Protein AF-A0A7C3N528-F1 (afdb_monomer_lite)

Radius of gyration: 17.15 Å; chains: 1; bounding box: 36×24×52 Å

Sequence (141 aa):
MDERSAERVKALEVAINNEAREREFYLKHMERTSNPHGKAMFASIADDELEHLRRLQVLHKKLQTEGKWPETLPLEVKGTEVKSIMKKLVDSVDTSSKVDSDDVEAVKVAIEFEAKGEAFYSDLRDRVENPMEKRFYDLLA

Structure (mmCIF, N/CA/C/O backbone):
data_AF-A0A7C3N528-F1
#
_entry.id   AF-A0A7C3N528-F1
#
loop_
_atom_site.group_PDB
_atom_site.id
_atom_site.type_symbol
_atom_site.label_atom_id
_atom_site.label_alt_id
_atom_site.label_comp_id
_atom_site.label_asym_id
_atom_site.label_entity_id
_atom_site.label_seq_id
_atom_site.pdbx_PDB_ins_code
_atom_site.Cartn_x
_atom_site.Cartn_y
_atom_site.Cartn_z
_atom_site.occupancy
_atom_site.B_iso_or_equiv
_atom_site.auth_seq_id
_atom_site.auth_comp_id
_atom_site.auth_asym_id
_atom_site.auth_atom_id
_atom_site.pdbx_PDB_model_num
ATOM 1 N N . MET A 1 1 ? -8.922 5.771 23.732 1.00 63.03 1 MET A N 1
ATOM 2 C CA . MET A 1 1 ? -8.946 4.856 22.576 1.00 63.03 1 MET A CA 1
ATOM 3 C C . MET A 1 1 ? -9.257 3.473 23.110 1.00 63.03 1 MET A C 1
ATOM 5 O O . MET A 1 1 ? -8.616 3.083 24.078 1.00 63.03 1 MET A O 1
ATOM 9 N N . ASP A 1 2 ? -10.280 2.805 22.585 1.00 80.50 2 ASP A N 1
ATOM 10 C CA . ASP A 1 2 ? -10.600 1.426 22.969 1.00 80.50 2 ASP A CA 1
ATOM 11 C C . ASP A 1 2 ? -9.611 0.425 22.340 1.00 80.50 2 ASP A C 1
ATOM 13 O O . ASP A 1 2 ? -8.858 0.773 21.428 1.00 80.50 2 ASP A O 1
ATOM 17 N N . GLU A 1 3 ? -9.611 -0.810 22.842 1.00 80.88 3 GLU A N 1
ATOM 18 C CA . GLU A 1 3 ? -8.693 -1.877 22.422 1.00 80.88 3 GLU A CA 1
ATOM 19 C C . GLU A 1 3 ? -8.769 -2.164 20.916 1.00 80.88 3 GLU A C 1
ATOM 21 O O . GLU A 1 3 ? -7.733 -2.219 20.256 1.00 80.88 3 GLU A O 1
ATOM 26 N N . ARG A 1 4 ? -9.977 -2.199 20.335 1.00 82.31 4 ARG A N 1
ATOM 27 C CA . ARG A 1 4 ? -10.161 -2.465 18.897 1.00 82.31 4 ARG A CA 1
ATOM 28 C C . ARG A 1 4 ? -9.606 -1.330 18.048 1.00 82.31 4 ARG A C 1
ATOM 30 O O . ARG A 1 4 ? -9.020 -1.554 16.994 1.00 82.31 4 ARG A O 1
ATOM 37 N N . SER A 1 5 ? -9.786 -0.090 18.492 1.00 83.00 5 SER A N 1
ATOM 38 C CA . SER A 1 5 ? -9.212 1.076 17.816 1.00 83.00 5 SER A CA 1
ATOM 39 C C . SER A 1 5 ? -7.681 1.080 17.883 1.00 83.00 5 SER A C 1
ATOM 41 O O . SER A 1 5 ? -7.036 1.442 16.901 1.00 83.00 5 SER A O 1
ATOM 43 N N . ALA A 1 6 ? -7.085 0.618 18.985 1.00 86.00 6 ALA A N 1
ATOM 44 C CA . ALA A 1 6 ? -5.636 0.453 19.088 1.00 86.00 6 ALA A CA 1
ATOM 45 C C . ALA A 1 6 ? -5.104 -0.673 18.178 1.00 86.00 6 ALA A C 1
ATOM 47 O O . ALA A 1 6 ? -4.052 -0.513 17.559 1.00 86.00 6 ALA A O 1
ATOM 48 N N . GLU A 1 7 ? -5.827 -1.789 18.053 1.00 87.50 7 GLU A N 1
ATOM 49 C CA . GLU A 1 7 ? -5.495 -2.863 17.104 1.00 87.50 7 GLU A CA 1
ATOM 50 C C . GLU A 1 7 ? -5.571 -2.387 15.649 1.00 87.50 7 GLU A C 1
ATOM 52 O O . GLU A 1 7 ? -4.640 -2.619 14.878 1.00 87.50 7 GLU A O 1
ATOM 57 N N . ARG A 1 8 ? -6.620 -1.638 15.289 1.00 88.56 8 ARG A N 1
ATOM 58 C CA . ARG A 1 8 ? -6.755 -1.018 13.962 1.00 88.56 8 ARG A CA 1
ATOM 59 C C . ARG A 1 8 ? -5.599 -0.076 13.640 1.00 88.56 8 ARG A C 1
ATOM 61 O O . ARG A 1 8 ? -5.074 -0.131 12.536 1.00 88.56 8 ARG A O 1
ATOM 68 N N . VAL A 1 9 ? -5.174 0.765 14.587 1.00 90.12 9 VAL A N 1
ATOM 69 C CA . VAL A 1 9 ? -4.006 1.644 14.389 1.00 90.12 9 VAL A CA 1
ATOM 70 C C . VAL A 1 9 ? -2.760 0.827 14.062 1.00 90.12 9 VAL A C 1
ATOM 72 O O . VAL A 1 9 ? -2.104 1.120 13.068 1.00 90.12 9 VAL A O 1
ATOM 75 N N . LYS A 1 10 ? -2.478 -0.236 14.823 1.00 90.69 10 LYS A N 1
ATOM 76 C CA . LYS A 1 10 ? -1.324 -1.110 14.555 1.00 90.69 10 LYS A CA 1
ATOM 77 C C . LYS A 1 10 ? -1.414 -1.779 13.184 1.00 90.69 10 LYS A C 1
ATOM 79 O O . LYS A 1 10 ? -0.418 -1.839 12.469 1.00 90.69 10 LYS A O 1
ATOM 84 N N . ALA A 1 11 ? -2.597 -2.258 12.798 1.00 89.88 11 ALA A N 1
ATOM 85 C CA . ALA A 1 11 ? -2.813 -2.844 11.476 1.00 89.88 11 ALA A CA 1
ATOM 86 C C . ALA A 1 11 ? -2.539 -1.825 10.356 1.00 89.88 11 ALA A C 1
ATOM 88 O O . ALA A 1 11 ? -1.880 -2.153 9.371 1.00 89.88 11 ALA A O 1
ATOM 89 N N . LEU A 1 12 ? -2.972 -0.572 10.536 1.00 90.81 12 LEU A N 1
ATOM 90 C CA . LEU A 1 12 ? -2.702 0.513 9.591 1.00 90.81 12 LEU A CA 1
ATOM 91 C C . LEU A 1 12 ? -1.221 0.898 9.542 1.00 90.81 12 LEU A C 1
ATOM 93 O O . LEU A 1 12 ? -0.720 1.189 8.464 1.00 90.81 12 LEU A O 1
ATOM 97 N N . GLU A 1 13 ? -0.500 0.885 10.663 1.00 93.12 13 GLU A N 1
ATOM 98 C CA . GLU A 1 13 ? 0.948 1.138 10.679 1.00 93.12 13 GLU A CA 1
ATOM 99 C C . GLU A 1 13 ? 1.719 0.065 9.899 1.00 93.12 13 GLU A C 1
ATOM 101 O O . GLU A 1 13 ? 2.644 0.386 9.152 1.00 93.12 13 GLU A O 1
ATOM 106 N N . VAL A 1 14 ? 1.325 -1.207 10.032 1.00 92.81 14 VAL A N 1
ATOM 107 C CA . VAL A 1 14 ? 1.893 -2.302 9.230 1.00 92.81 14 VAL A CA 1
ATOM 108 C C . VAL A 1 14 ? 1.601 -2.083 7.748 1.00 92.81 14 VAL A C 1
ATOM 110 O O . VAL A 1 14 ? 2.531 -2.118 6.946 1.00 92.81 14 VAL A O 1
ATOM 113 N N . ALA A 1 15 ? 0.347 -1.786 7.399 1.00 90.56 15 ALA A N 1
ATOM 114 C CA . ALA A 1 15 ? -0.065 -1.511 6.025 1.00 90.56 15 ALA A CA 1
ATOM 115 C C . ALA A 1 15 ? 0.735 -0.346 5.414 1.00 90.56 15 ALA A C 1
ATOM 117 O O . ALA A 1 15 ? 1.391 -0.518 4.396 1.00 90.56 15 ALA A O 1
ATOM 118 N N . ILE A 1 16 ? 0.806 0.806 6.095 1.00 93.19 16 ILE A N 1
ATOM 119 C CA . ILE A 1 16 ? 1.571 1.991 5.657 1.00 93.19 16 ILE A CA 1
ATOM 120 C C . ILE A 1 16 ? 3.038 1.644 5.379 1.00 93.19 16 ILE A C 1
ATOM 122 O O . ILE A 1 16 ? 3.616 2.115 4.400 1.00 93.19 16 ILE A O 1
ATOM 126 N N . ASN A 1 17 ? 3.654 0.828 6.236 1.00 94.56 17 ASN A N 1
ATOM 127 C CA . ASN A 1 17 ? 5.039 0.403 6.052 1.00 94.56 17 ASN A CA 1
ATOM 128 C C . ASN A 1 17 ? 5.214 -0.599 4.904 1.00 94.56 17 ASN A C 1
ATOM 130 O O . ASN A 1 17 ? 6.303 -0.667 4.336 1.00 94.56 17 ASN A O 1
ATOM 134 N N . ASN A 1 18 ? 4.200 -1.399 4.575 1.00 90.50 18 ASN A N 1
ATOM 135 C CA . ASN A 1 18 ? 4.231 -2.276 3.404 1.00 90.50 18 ASN A CA 1
ATOM 136 C C . ASN A 1 18 ? 4.150 -1.436 2.127 1.00 90.50 18 ASN A C 1
ATOM 138 O O . ASN A 1 18 ? 5.112 -1.438 1.365 1.00 90.50 18 ASN A O 1
ATOM 142 N N . GLU A 1 19 ? 3.117 -0.597 2.003 1.00 93.00 19 GLU A N 1
ATOM 143 C CA . GLU A 1 19 ? 2.908 0.287 0.845 1.00 93.00 19 GLU A CA 1
ATOM 144 C C . GLU A 1 19 ? 4.139 1.156 0.547 1.00 93.00 19 GLU A C 1
ATOM 146 O O . GLU A 1 19 ? 4.588 1.296 -0.589 1.00 93.00 19 GLU A O 1
ATOM 151 N N . ALA A 1 20 ? 4.752 1.732 1.589 1.00 94.62 20 ALA A N 1
ATOM 152 C CA . ALA A 1 20 ? 5.949 2.551 1.426 1.00 94.62 20 ALA A CA 1
ATOM 153 C C . ALA A 1 20 ? 7.148 1.753 0.882 1.00 94.62 20 ALA A C 1
ATOM 155 O O . ALA A 1 20 ? 7.911 2.277 0.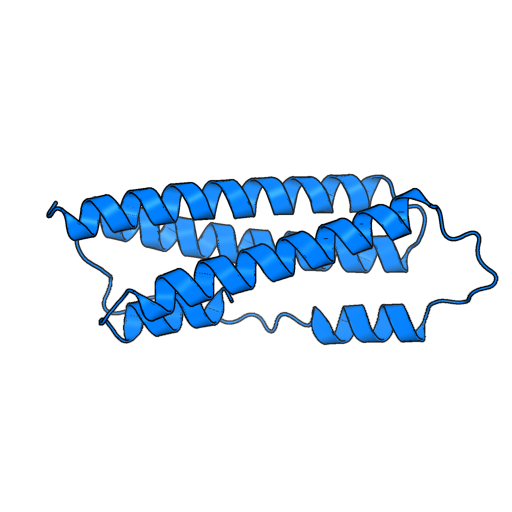065 1.00 94.62 20 ALA A O 1
ATOM 156 N N . ARG A 1 21 ? 7.322 0.502 1.330 1.00 94.38 21 ARG A N 1
ATOM 157 C CA . ARG A 1 21 ? 8.415 -0.378 0.889 1.00 94.38 21 ARG A CA 1
ATOM 158 C C . A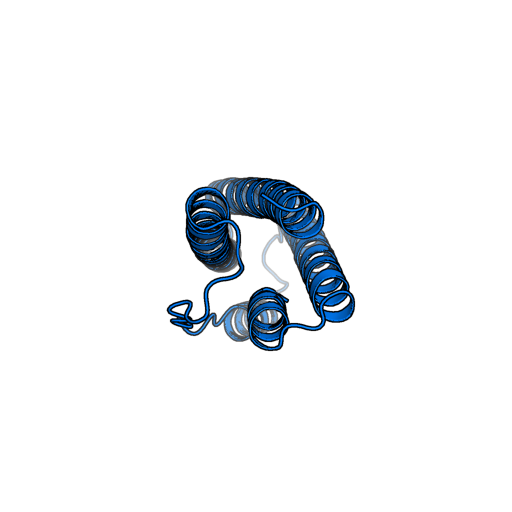RG A 1 21 ? 8.193 -0.889 -0.528 1.00 94.38 21 ARG A C 1
ATOM 160 O O . ARG A 1 21 ? 9.146 -0.916 -1.304 1.00 94.38 21 ARG A O 1
ATOM 167 N N . GLU A 1 22 ? 6.964 -1.260 -0.864 1.00 91.81 22 GLU A N 1
ATOM 168 C CA . GLU A 1 22 ? 6.584 -1.734 -2.198 1.00 91.81 22 GLU A CA 1
ATOM 169 C C . GLU A 1 22 ? 6.740 -0.610 -3.223 1.00 91.81 22 GLU A C 1
ATOM 171 O O . GLU A 1 22 ? 7.459 -0.759 -4.214 1.00 91.81 22 GLU A O 1
ATOM 176 N N . ARG A 1 23 ? 6.257 0.593 -2.898 1.00 94.88 23 ARG A N 1
ATOM 177 C CA . ARG A 1 23 ? 6.505 1.790 -3.706 1.00 94.88 23 ARG A CA 1
ATOM 178 C C . ARG A 1 23 ? 7.990 2.041 -3.960 1.00 94.88 23 ARG A C 1
ATOM 180 O O . ARG A 1 23 ? 8.395 2.331 -5.086 1.00 94.88 23 ARG A O 1
ATOM 187 N N . GLU A 1 24 ? 8.816 1.985 -2.916 1.00 95.38 24 GLU A N 1
ATOM 188 C CA . GLU A 1 24 ? 10.258 2.206 -3.048 1.00 95.38 24 GLU A CA 1
ATOM 189 C C . GLU A 1 24 ? 10.914 1.131 -3.927 1.00 95.38 24 GLU A C 1
ATOM 191 O O . GLU A 1 24 ? 11.789 1.445 -4.740 1.00 95.38 24 GLU A O 1
ATOM 196 N N . PHE A 1 25 ? 10.477 -0.124 -3.798 1.00 92.31 25 PHE A N 1
ATOM 197 C CA . PHE A 1 25 ? 10.913 -1.219 -4.655 1.00 92.31 25 PHE A CA 1
ATOM 198 C C . PHE A 1 25 ? 10.607 -0.920 -6.126 1.00 92.31 25 PHE A C 1
ATOM 200 O O . PHE A 1 25 ? 11.520 -0.976 -6.954 1.00 92.31 25 PHE A O 1
ATOM 207 N N . TYR A 1 26 ? 9.376 -0.531 -6.458 1.00 92.00 26 TYR A N 1
ATOM 208 C CA . TYR A 1 26 ? 8.988 -0.255 -7.840 1.00 92.00 26 TYR A CA 1
ATOM 209 C C . TYR A 1 26 ? 9.699 0.965 -8.428 1.00 92.00 26 TYR A C 1
ATOM 211 O O . TYR A 1 26 ? 10.197 0.892 -9.551 1.00 92.00 26 TYR A O 1
ATOM 219 N N . LEU A 1 27 ? 9.864 2.052 -7.665 1.00 94.12 27 LEU A N 1
ATOM 220 C CA . LEU A 1 27 ? 10.627 3.221 -8.122 1.00 94.12 27 LEU A CA 1
ATOM 221 C C . LEU A 1 27 ? 12.083 2.865 -8.454 1.00 94.12 27 LEU A C 1
ATOM 223 O O . LEU A 1 27 ? 12.598 3.278 -9.493 1.00 94.12 27 LEU A O 1
ATOM 227 N N . LYS A 1 28 ? 12.736 2.040 -7.625 1.00 92.69 28 LYS A N 1
ATOM 228 C CA . LYS A 1 28 ? 14.106 1.570 -7.893 1.00 92.69 28 LYS A CA 1
ATOM 229 C C . LYS A 1 28 ? 14.187 0.725 -9.164 1.00 92.69 28 LYS A C 1
ATOM 231 O O . LYS A 1 28 ? 15.147 0.857 -9.921 1.00 92.69 28 LYS A O 1
ATOM 236 N N . HIS A 1 29 ? 13.202 -0.135 -9.417 1.00 87.81 29 HIS A N 1
ATOM 237 C CA . HIS A 1 29 ? 13.187 -0.971 -10.621 1.00 87.81 29 HIS A CA 1
ATOM 238 C C . HIS A 1 29 ? 12.842 -0.171 -11.879 1.00 87.81 29 HIS A C 1
ATOM 240 O O . HIS A 1 29 ? 13.460 -0.396 -12.917 1.00 87.81 29 HIS A O 1
ATOM 246 N N . MET A 1 30 ? 11.963 0.831 -11.777 1.00 89.88 30 MET A N 1
ATOM 247 C CA . MET A 1 30 ? 11.694 1.801 -12.842 1.00 89.88 30 MET A CA 1
ATOM 248 C C . MET A 1 30 ? 12.971 2.539 -13.282 1.00 89.88 30 MET A C 1
ATOM 250 O O . MET A 1 30 ? 13.195 2.729 -14.479 1.00 89.88 30 MET A O 1
ATOM 254 N N . GLU A 1 31 ? 13.819 2.954 -12.336 1.00 90.12 31 GLU A N 1
ATOM 255 C CA . GLU A 1 31 ? 15.083 3.637 -12.645 1.00 90.12 31 GLU A CA 1
ATOM 256 C C . GLU A 1 31 ? 16.124 2.705 -13.283 1.00 90.12 31 GLU A C 1
ATOM 258 O O . GLU A 1 31 ? 16.893 3.139 -14.144 1.00 90.12 31 GLU A O 1
ATOM 263 N N . ARG A 1 32 ? 16.146 1.429 -12.877 1.00 86.81 32 ARG A N 1
ATOM 264 C CA . ARG A 1 32 ? 17.141 0.439 -13.317 1.00 86.81 32 ARG A CA 1
ATOM 265 C C . ARG A 1 32 ? 16.819 -0.211 -14.657 1.00 86.81 32 ARG A C 1
ATOM 267 O O . ARG A 1 32 ? 17.740 -0.444 -15.438 1.00 86.81 32 ARG A O 1
ATOM 274 N N . THR A 1 33 ? 15.553 -0.538 -14.913 1.00 82.25 33 THR A N 1
ATOM 275 C CA . THR A 1 33 ? 15.172 -1.272 -16.124 1.00 82.25 33 THR A CA 1
ATOM 276 C C . THR A 1 33 ? 15.478 -0.447 -17.374 1.00 82.25 33 THR A C 1
ATOM 278 O O . THR A 1 33 ? 15.316 0.774 -17.401 1.00 82.25 33 THR A O 1
ATOM 281 N N . SER A 1 34 ? 15.938 -1.102 -18.437 1.00 82.44 34 SER A N 1
ATOM 282 C CA . SER A 1 34 ? 16.142 -0.461 -19.743 1.00 82.44 34 SER A CA 1
ATOM 283 C C . SER A 1 34 ? 14.936 -0.631 -20.671 1.00 82.44 34 SER A C 1
ATOM 285 O O . SER A 1 34 ? 14.831 0.076 -21.675 1.00 82.44 34 SER A O 1
ATOM 287 N N . ASN A 1 35 ? 13.995 -1.512 -20.314 1.00 78.81 35 ASN A N 1
ATOM 288 C CA . ASN A 1 35 ? 12.802 -1.788 -21.097 1.00 78.81 35 ASN A CA 1
ATOM 289 C C . ASN A 1 35 ? 11.756 -0.673 -20.890 1.00 78.81 35 ASN A C 1
ATOM 291 O O . ASN A 1 35 ? 11.273 -0.492 -19.769 1.00 78.81 35 ASN A O 1
ATOM 295 N N . PRO A 1 36 ? 11.347 0.065 -21.940 1.00 82.00 36 PRO A N 1
ATOM 296 C CA . PRO A 1 36 ? 10.368 1.145 -21.804 1.00 82.00 36 PRO A CA 1
ATOM 297 C C . PRO A 1 36 ? 9.004 0.664 -21.286 1.00 82.00 36 PRO A C 1
ATOM 299 O O . PRO A 1 36 ? 8.335 1.403 -20.564 1.00 82.00 36 PRO A O 1
ATOM 302 N N . HIS A 1 37 ? 8.605 -0.572 -21.595 1.00 79.19 37 HIS A N 1
ATOM 303 C CA . HIS A 1 37 ? 7.369 -1.158 -21.079 1.00 79.19 37 HIS A CA 1
ATOM 304 C C . HIS A 1 37 ? 7.500 -1.552 -19.603 1.00 79.19 37 HIS A C 1
ATOM 306 O O . HIS A 1 37 ? 6.585 -1.294 -18.824 1.00 79.19 37 HIS A O 1
ATOM 312 N N . GLY A 1 38 ? 8.657 -2.092 -19.202 1.00 81.44 38 GLY A N 1
ATOM 313 C CA . GLY A 1 38 ? 8.978 -2.357 -17.796 1.00 81.44 38 GLY A CA 1
ATOM 314 C C . GLY A 1 38 ? 8.960 -1.077 -16.955 1.00 81.44 38 GLY A C 1
ATOM 315 O O . GLY A 1 38 ? 8.336 -1.048 -15.897 1.00 81.44 38 GLY A O 1
ATOM 316 N N . LYS A 1 39 ? 9.536 0.023 -17.470 1.00 86.19 39 LYS A N 1
ATOM 317 C CA . LYS A 1 39 ? 9.462 1.346 -16.819 1.00 86.19 39 LYS A CA 1
ATOM 318 C C . LYS A 1 39 ? 8.026 1.798 -16.604 1.00 86.19 39 LYS A C 1
ATOM 320 O O . LYS A 1 39 ? 7.690 2.222 -15.505 1.00 86.19 39 LYS A O 1
ATOM 325 N N . ALA A 1 40 ? 7.197 1.723 -17.646 1.00 85.25 40 ALA A N 1
ATOM 326 C CA . ALA A 1 40 ? 5.803 2.147 -17.569 1.00 85.25 40 ALA A CA 1
ATOM 327 C C . ALA A 1 40 ? 5.002 1.306 -16.563 1.00 85.25 40 ALA A C 1
ATOM 329 O O . ALA A 1 40 ? 4.198 1.857 -15.817 1.00 85.25 40 ALA A O 1
ATOM 330 N N . MET A 1 41 ? 5.254 -0.006 -16.512 1.00 85.31 41 MET A N 1
ATOM 331 C CA . MET A 1 41 ? 4.636 -0.901 -15.535 1.00 85.31 41 MET A CA 1
ATOM 332 C C . MET A 1 41 ? 5.038 -0.525 -14.103 1.00 85.31 41 MET A C 1
ATOM 334 O O . MET A 1 41 ? 4.162 -0.238 -13.296 1.00 85.31 41 MET A O 1
ATOM 338 N N . PHE A 1 42 ? 6.338 -0.463 -13.790 1.00 88.56 42 PHE A N 1
ATOM 339 C CA . PHE A 1 42 ? 6.798 -0.122 -12.437 1.00 88.56 42 PHE A CA 1
ATOM 340 C C . PHE A 1 42 ? 6.371 1.281 -11.998 1.00 88.56 42 PHE A C 1
ATOM 342 O O . PHE A 1 42 ? 6.042 1.476 -10.832 1.00 88.56 42 PHE A O 1
ATOM 349 N N . ALA A 1 43 ? 6.345 2.250 -12.918 1.00 90.38 43 ALA A N 1
ATOM 350 C CA . ALA A 1 43 ? 5.843 3.590 -12.635 1.00 90.38 43 ALA A CA 1
ATOM 351 C C . ALA A 1 43 ? 4.361 3.572 -12.237 1.00 90.38 43 ALA A C 1
ATOM 353 O O . ALA A 1 43 ? 4.000 4.217 -11.259 1.00 90.38 43 ALA A O 1
ATOM 354 N N . SER A 1 44 ? 3.530 2.813 -12.964 1.00 87.00 44 SER A N 1
ATOM 355 C CA . SER A 1 44 ? 2.110 2.673 -12.630 1.00 87.00 44 SER A CA 1
ATOM 356 C C . SER A 1 44 ? 1.934 2.082 -11.239 1.00 87.00 44 SER A C 1
ATOM 358 O O . SER A 1 44 ? 1.307 2.716 -10.406 1.00 87.00 44 SER A O 1
ATOM 360 N N . ILE A 1 45 ? 2.556 0.932 -10.960 1.00 86.00 45 ILE A N 1
ATOM 361 C CA . ILE A 1 45 ? 2.373 0.259 -9.667 1.00 86.00 45 ILE A CA 1
ATOM 362 C C . ILE A 1 45 ? 2.877 1.154 -8.519 1.00 86.00 45 ILE A C 1
ATOM 364 O O . ILE A 1 45 ? 2.214 1.311 -7.502 1.00 86.00 45 ILE A O 1
ATOM 368 N N . ALA A 1 46 ? 4.002 1.859 -8.700 1.00 90.50 46 ALA A N 1
ATOM 369 C CA . ALA A 1 46 ? 4.497 2.815 -7.705 1.00 90.50 46 ALA A CA 1
ATOM 370 C C . ALA A 1 46 ? 3.540 3.994 -7.426 1.00 90.50 46 ALA A C 1
ATOM 372 O O . ALA A 1 46 ? 3.555 4.548 -6.317 1.00 90.50 46 ALA A O 1
ATOM 373 N N . ASP A 1 47 ? 2.766 4.428 -8.423 1.00 90.75 47 ASP A N 1
ATOM 374 C CA . ASP A 1 47 ? 1.733 5.454 -8.259 1.00 90.75 47 ASP A CA 1
ATOM 375 C C . ASP A 1 47 ? 0.510 4.910 -7.507 1.00 90.75 47 ASP A C 1
ATOM 377 O O . ASP A 1 47 ? -0.116 5.652 -6.742 1.00 90.75 47 ASP A O 1
ATOM 381 N N . ASP A 1 48 ? 0.231 3.618 -7.645 1.00 86.12 48 ASP A N 1
ATOM 382 C CA . ASP A 1 48 ? -0.882 2.936 -6.986 1.00 86.12 48 ASP A C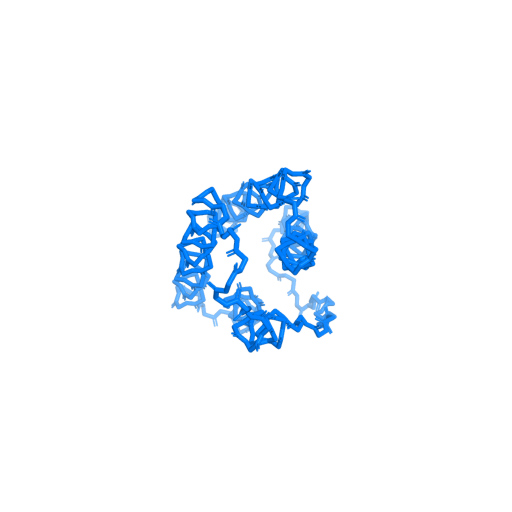A 1
ATOM 383 C C . ASP A 1 48 ? -0.586 2.744 -5.498 1.00 86.12 48 ASP A C 1
ATOM 385 O O . ASP A 1 48 ? -1.361 3.206 -4.655 1.00 86.12 48 ASP A O 1
ATOM 389 N N . GLU A 1 49 ? 0.619 2.274 -5.162 1.00 90.50 49 GLU A N 1
ATOM 390 C CA . GLU A 1 49 ? 1.066 2.190 -3.764 1.00 90.50 49 GLU A CA 1
ATOM 391 C C . GLU A 1 49 ? 1.139 3.567 -3.096 1.00 90.50 49 GLU A C 1
ATOM 393 O O . GLU A 1 49 ? 0.905 3.727 -1.895 1.00 90.50 49 GLU A O 1
ATOM 398 N N . LEU A 1 50 ? 1.435 4.626 -3.860 1.00 91.81 50 LEU A N 1
ATOM 399 C CA . LEU A 1 50 ? 1.371 5.992 -3.340 1.00 91.81 50 LEU A CA 1
ATOM 400 C C . LEU A 1 50 ? -0.062 6.391 -2.981 1.00 91.81 50 LEU A C 1
ATOM 402 O O . LEU A 1 50 ? -0.287 7.143 -2.025 1.00 91.81 50 LEU A O 1
ATOM 406 N N . GLU A 1 51 ? -1.028 5.943 -3.770 1.00 87.12 51 GLU A N 1
ATOM 407 C CA . GLU A 1 51 ? -2.438 6.174 -3.522 1.00 87.12 51 GLU A CA 1
ATOM 408 C C . GLU A 1 51 ? -2.921 5.404 -2.287 1.00 87.12 51 GLU A C 1
ATOM 410 O O . GLU A 1 51 ? -3.527 6.012 -1.394 1.00 87.12 51 GLU A O 1
ATOM 415 N N . HIS A 1 52 ? -2.576 4.118 -2.183 1.00 89.75 52 HIS A N 1
ATOM 416 C CA . HIS A 1 52 ? -2.823 3.280 -1.008 1.00 89.75 52 HIS A CA 1
ATOM 417 C C . HIS A 1 52 ? -2.237 3.913 0.257 1.00 89.75 52 HIS A C 1
ATOM 419 O O . HIS A 1 52 ? -2.963 4.177 1.223 1.00 89.75 52 HIS A O 1
ATOM 425 N N . LEU A 1 53 ? -0.956 4.294 0.216 1.00 90.75 53 LEU A N 1
ATOM 426 C CA . LEU A 1 53 ? -0.257 4.958 1.314 1.00 90.75 53 LEU A CA 1
ATOM 427 C C . LEU A 1 53 ? -0.997 6.216 1.788 1.00 90.75 53 LEU A C 1
ATOM 429 O O . LEU A 1 53 ? -1.211 6.401 2.988 1.00 90.75 53 LEU A O 1
ATOM 433 N N . ARG A 1 54 ? -1.421 7.088 0.862 1.00 89.81 54 ARG A N 1
ATOM 434 C CA . ARG A 1 54 ? -2.157 8.317 1.207 1.00 89.81 54 ARG A CA 1
ATOM 435 C C . ARG A 1 54 ? -3.484 8.003 1.891 1.00 89.81 54 ARG A C 1
ATOM 437 O O . ARG A 1 54 ? -3.816 8.647 2.888 1.00 89.81 54 ARG A O 1
ATOM 444 N N . ARG A 1 55 ? -4.239 7.023 1.385 1.00 85.88 55 ARG A N 1
ATOM 445 C CA . ARG A 1 55 ? -5.523 6.609 1.975 1.00 85.88 55 ARG A CA 1
ATOM 446 C C . ARG A 1 55 ? -5.335 6.073 3.389 1.00 85.88 55 ARG A C 1
ATOM 448 O O . ARG A 1 55 ? -6.031 6.516 4.305 1.00 85.88 55 ARG A O 1
ATOM 455 N N . LEU A 1 56 ? -4.359 5.188 3.576 1.00 90.25 56 LEU A N 1
ATOM 456 C CA . LEU A 1 56 ? -4.022 4.632 4.882 1.00 90.25 56 LEU A CA 1
ATOM 457 C C . LEU A 1 56 ? -3.574 5.717 5.862 1.00 90.25 56 LEU A C 1
ATOM 459 O O . LEU A 1 56 ? -4.037 5.730 6.996 1.00 90.25 56 LEU A O 1
ATOM 463 N N . GLN A 1 57 ? -2.746 6.675 5.436 1.00 90.19 57 GLN A N 1
ATOM 464 C CA . GLN A 1 57 ? -2.308 7.791 6.284 1.00 90.19 57 GLN A CA 1
ATOM 465 C C . GLN A 1 57 ? -3.469 8.697 6.712 1.00 90.19 57 GLN A C 1
ATOM 467 O O . GLN A 1 57 ? -3.533 9.114 7.873 1.00 90.19 57 GLN A O 1
ATOM 472 N N . V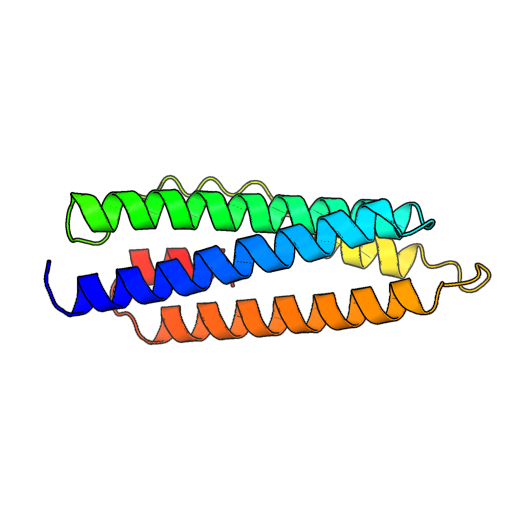AL A 1 58 ? -4.401 8.997 5.801 1.00 88.25 58 VAL A N 1
ATOM 473 C CA . VAL A 1 58 ? -5.604 9.782 6.116 1.00 88.25 58 VAL A CA 1
ATOM 474 C C . VAL A 1 58 ? -6.465 9.052 7.143 1.00 88.25 58 VAL A C 1
ATOM 476 O O . VAL A 1 58 ? -6.877 9.658 8.135 1.00 88.25 58 VAL A O 1
ATOM 479 N N . LEU A 1 59 ? -6.715 7.760 6.930 1.00 87.94 59 LEU A N 1
ATOM 480 C CA . LEU A 1 59 ? -7.482 6.932 7.854 1.00 87.94 59 LEU A CA 1
ATOM 481 C C . LEU A 1 59 ? -6.786 6.812 9.214 1.00 87.94 59 LEU A C 1
ATOM 483 O O . LEU A 1 59 ? -7.417 7.046 10.241 1.00 87.94 59 LEU A O 1
ATOM 487 N N . HIS A 1 60 ? -5.488 6.518 9.224 1.00 89.88 60 HIS A N 1
ATOM 488 C CA . HIS A 1 60 ? -4.676 6.404 10.430 1.00 89.88 60 HIS A CA 1
ATOM 489 C C . HIS A 1 60 ? -4.743 7.685 11.265 1.00 89.88 60 HIS A C 1
ATOM 491 O O . HIS A 1 60 ? -5.046 7.633 12.456 1.00 89.88 60 HIS A O 1
ATOM 497 N N . LYS A 1 61 ? -4.570 8.853 10.631 1.00 89.19 61 LYS A N 1
ATOM 498 C CA . LYS A 1 61 ? -4.686 10.150 11.309 1.00 89.19 61 LYS A CA 1
ATOM 499 C C . LYS A 1 61 ? -6.075 10.353 11.914 1.00 89.19 61 LYS A C 1
ATOM 501 O O . LYS A 1 61 ? -6.164 10.725 13.080 1.00 89.19 61 LYS A O 1
ATOM 506 N N . LYS A 1 62 ? -7.145 10.093 11.151 1.00 86.69 62 LYS A N 1
ATOM 507 C CA . LYS A 1 62 ? -8.529 10.217 11.643 1.00 86.69 62 LYS A CA 1
ATOM 508 C C . LYS A 1 62 ? -8.793 9.288 12.824 1.00 86.69 62 LYS A C 1
ATOM 510 O O . LYS A 1 62 ? -9.363 9.715 13.823 1.00 86.69 62 LYS A O 1
ATOM 515 N N . LEU A 1 63 ? -8.339 8.041 12.735 1.00 87.38 63 LEU A N 1
ATOM 516 C CA . LEU A 1 63 ? -8.520 7.047 13.784 1.00 87.38 63 LEU A CA 1
ATOM 517 C C . LEU A 1 63 ? -7.754 7.423 15.060 1.00 87.38 63 LEU A C 1
ATOM 519 O O . LEU A 1 63 ? -8.294 7.279 16.154 1.00 87.38 63 LEU A O 1
ATOM 523 N N . GLN A 1 64 ? -6.538 7.962 14.934 1.00 86.25 64 GLN A N 1
ATOM 524 C CA . GLN A 1 64 ? -5.772 8.474 16.074 1.00 86.25 64 GLN A CA 1
ATOM 525 C C . GLN A 1 64 ? -6.444 9.684 16.739 1.00 86.25 64 GLN A C 1
ATOM 527 O O . GLN A 1 64 ? -6.428 9.786 17.965 1.00 86.25 64 GLN A O 1
ATOM 532 N N . THR A 1 65 ? -7.042 10.595 15.963 1.00 86.31 65 THR A N 1
ATOM 533 C CA . THR A 1 65 ? -7.667 11.812 16.508 1.00 86.31 65 THR A CA 1
ATOM 534 C C . THR A 1 65 ? -9.066 11.579 17.067 1.00 86.31 65 THR A C 1
ATOM 536 O O . THR A 1 65 ? -9.412 12.140 18.102 1.00 86.31 65 THR A O 1
ATOM 539 N N . GLU A 1 66 ? -9.884 10.779 16.385 1.00 85.38 66 GLU A N 1
ATOM 540 C CA . GLU A 1 66 ? -11.302 10.586 16.716 1.00 85.38 66 GLU A CA 1
ATOM 541 C C . GLU A 1 66 ? -11.544 9.315 17.539 1.00 85.38 66 GLU A C 1
ATOM 543 O O . GLU A 1 66 ? -12.593 9.174 18.166 1.00 85.38 66 GLU A O 1
ATOM 548 N N . GLY A 1 67 ? -10.589 8.379 17.546 1.00 82.62 67 GLY A N 1
ATOM 549 C CA . GLY A 1 67 ? -10.692 7.116 18.275 1.00 82.62 67 GLY A CA 1
ATOM 550 C C . GLY A 1 67 ? -11.753 6.161 17.728 1.00 82.62 67 GLY A C 1
ATOM 551 O O . GLY A 1 67 ? -12.100 5.208 18.416 1.00 82.62 67 GLY A O 1
ATOM 552 N N . LYS A 1 68 ? -12.288 6.421 16.530 1.00 81.88 68 LYS A N 1
ATOM 553 C CA . LYS A 1 68 ? -13.307 5.602 15.867 1.00 81.88 68 LYS A CA 1
ATOM 554 C C . LYS A 1 68 ? -13.105 5.588 14.356 1.00 81.88 68 LYS A C 1
ATOM 556 O O . LYS A 1 68 ? -12.502 6.499 13.791 1.00 81.88 68 LYS A O 1
ATOM 561 N N . TRP A 1 69 ? -13.634 4.554 13.706 1.00 81.94 69 TRP A N 1
ATOM 562 C CA . TRP A 1 69 ? -13.640 4.477 12.249 1.00 81.94 69 TRP A CA 1
ATOM 563 C C . TRP A 1 69 ? -14.504 5.609 11.664 1.00 81.94 69 TRP A C 1
ATOM 565 O O . TRP A 1 69 ? -15.633 5.797 12.129 1.00 81.94 69 TRP A O 1
ATOM 575 N N . PRO A 1 70 ? -14.013 6.367 10.670 1.00 78.06 70 PRO A N 1
ATOM 576 C CA . PRO A 1 70 ? -14.771 7.470 10.094 1.00 78.06 70 PRO A CA 1
ATOM 577 C C . PRO A 1 70 ? -15.983 6.969 9.299 1.00 78.06 70 PRO A C 1
ATOM 579 O O . PRO A 1 70 ? -15.885 6.030 8.512 1.00 78.06 70 PRO A O 1
ATOM 582 N N . GLU A 1 71 ? -17.123 7.644 9.458 1.00 73.56 71 GLU A N 1
ATOM 583 C CA . GLU A 1 71 ? -18.368 7.330 8.733 1.00 73.56 71 GLU A CA 1
ATOM 584 C C . GLU A 1 71 ? -18.252 7.618 7.231 1.00 73.56 71 GLU A C 1
ATOM 586 O O . GLU A 1 71 ? -18.893 6.965 6.411 1.00 73.56 71 GLU A O 1
ATOM 591 N N . THR A 1 72 ? -17.389 8.571 6.866 1.00 65.38 72 THR A N 1
ATOM 592 C CA . THR A 1 72 ? -17.078 8.911 5.479 1.00 65.38 72 THR A CA 1
ATOM 593 C C . THR A 1 72 ? -15.570 8.998 5.268 1.00 65.38 72 THR A C 1
ATOM 595 O O . THR A 1 72 ? -14.871 9.818 5.885 1.00 65.38 72 THR A O 1
ATOM 598 N N . LEU A 1 73 ? -15.077 8.196 4.332 1.00 65.00 73 LEU A N 1
ATOM 599 C CA . LEU A 1 73 ? -13.789 8.398 3.686 1.00 65.00 73 LEU A CA 1
ATOM 600 C C . LEU A 1 73 ? -14.073 8.883 2.262 1.00 65.00 73 LEU A C 1
ATOM 602 O O . LEU A 1 73 ? -14.930 8.291 1.605 1.00 65.00 73 LEU A O 1
ATOM 606 N N . PRO A 1 74 ? -13.417 9.949 1.776 1.00 57.53 74 PRO A N 1
ATOM 607 C CA . PRO A 1 74 ? -13.442 10.253 0.354 1.00 57.53 74 PRO A CA 1
ATOM 608 C C . PRO A 1 74 ? -12.730 9.107 -0.378 1.00 57.53 74 PRO A C 1
ATOM 610 O O . PRO A 1 74 ? -11.506 9.061 -0.455 1.00 57.53 74 PRO A O 1
ATOM 613 N N . LEU A 1 75 ? -13.513 8.133 -0.840 1.00 55.97 75 LEU A N 1
ATOM 614 C CA . LEU A 1 75 ? -13.058 7.041 -1.694 1.00 55.97 75 LEU A CA 1
ATOM 615 C C . LEU A 1 75 ? -13.081 7.557 -3.137 1.00 55.97 75 LEU A C 1
ATOM 617 O O . LEU A 1 75 ? -13.968 7.220 -3.915 1.00 55.97 75 LEU A O 1
ATOM 621 N N . GLU A 1 76 ? -12.158 8.453 -3.482 1.00 52.03 76 GLU A N 1
ATOM 622 C CA . GLU A 1 76 ? -11.912 8.760 -4.891 1.00 52.03 76 GLU A CA 1
ATOM 623 C C . GLU A 1 76 ? -11.082 7.621 -5.466 1.00 52.03 76 GLU A C 1
ATOM 625 O O . GLU A 1 76 ? -9.912 7.477 -5.121 1.00 52.03 76 GLU A O 1
ATOM 630 N N . VAL A 1 77 ? -11.698 6.782 -6.296 1.00 51.22 77 VAL A N 1
ATOM 631 C CA . VAL A 1 77 ? -10.991 5.77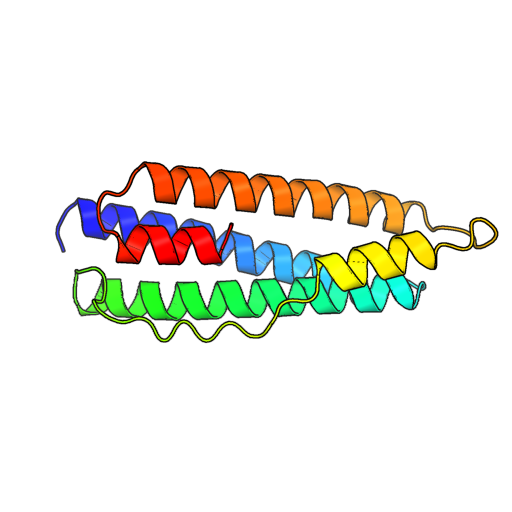5 -7.089 1.00 51.22 77 VAL A CA 1
ATOM 632 C C . VAL A 1 77 ? -10.457 6.498 -8.321 1.00 51.22 77 VAL A C 1
ATOM 634 O O . VAL A 1 77 ? -11.232 6.818 -9.226 1.00 51.22 77 VAL A O 1
ATOM 637 N N . LYS A 1 78 ? -9.155 6.801 -8.380 1.00 51.09 78 LYS A N 1
ATOM 638 C CA . LYS A 1 78 ? -8.547 7.002 -9.698 1.00 51.09 78 LYS A CA 1
ATOM 639 C C . LYS A 1 78 ? -8.487 5.622 -10.326 1.00 51.09 78 LYS A C 1
ATOM 641 O O . LYS A 1 78 ? -8.022 4.692 -9.690 1.00 51.09 78 LYS A O 1
ATOM 646 N N . GLY A 1 79 ? -9.0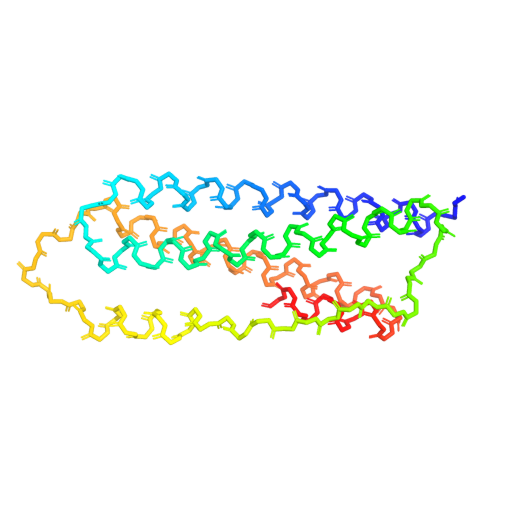53 5.466 -11.519 1.00 47.47 79 GLY A N 1
ATOM 647 C CA . GLY A 1 79 ? -9.074 4.176 -12.200 1.00 47.47 79 GLY A CA 1
ATOM 648 C C . GLY A 1 79 ? -7.653 3.659 -12.393 1.00 47.47 79 GLY A C 1
ATOM 649 O O . GLY A 1 79 ? -6.926 4.156 -13.251 1.00 47.47 79 GLY A O 1
ATOM 650 N N . THR A 1 80 ? -7.271 2.688 -11.576 1.00 49.84 80 THR A N 1
ATOM 651 C CA . THR A 1 80 ? -5.977 2.030 -11.616 1.00 49.84 80 THR A CA 1
ATOM 652 C C . THR A 1 80 ? -5.983 1.010 -12.749 1.00 49.84 80 THR A C 1
ATOM 654 O O . THR A 1 80 ? -6.521 -0.089 -12.639 1.00 49.84 80 THR A O 1
ATOM 657 N N . GLU A 1 81 ? -5.431 1.384 -13.901 1.00 55.22 81 GLU A N 1
ATOM 658 C CA . GLU A 1 81 ? -5.386 0.552 -15.113 1.00 55.22 81 GLU A CA 1
ATOM 659 C C . GLU A 1 81 ? -4.267 -0.514 -15.056 1.00 55.22 81 GLU A C 1
ATOM 661 O O . GLU A 1 81 ? -3.806 -0.974 -16.099 1.00 55.22 81 GLU A O 1
ATOM 666 N N . VAL A 1 82 ? -3.826 -0.957 -13.870 1.00 53.72 82 VAL A N 1
ATOM 667 C CA . VAL A 1 82 ? -2.721 -1.930 -13.696 1.00 53.72 82 VAL A CA 1
ATOM 668 C C . VAL A 1 82 ? -2.954 -3.181 -14.517 1.00 53.72 82 VAL A C 1
ATOM 670 O O . VAL A 1 82 ? -2.089 -3.616 -15.270 1.00 53.72 82 VAL A O 1
ATOM 673 N N . LYS A 1 83 ? -4.175 -3.719 -14.471 1.00 52.09 83 LYS A N 1
ATOM 674 C CA . LYS A 1 83 ? -4.560 -4.909 -15.237 1.00 52.09 83 LYS A CA 1
ATOM 675 C C . LYS A 1 83 ? -4.482 -4.686 -16.753 1.00 52.09 83 LYS A C 1
ATOM 677 O O . LYS A 1 83 ? -4.122 -5.594 -17.498 1.00 52.09 83 LYS A O 1
ATOM 682 N N . SER A 1 84 ? -4.803 -3.479 -17.213 1.00 55.19 84 SER A N 1
ATOM 683 C CA . SER A 1 84 ? -4.739 -3.065 -18.622 1.00 55.19 84 SER A CA 1
ATOM 684 C C . SER A 1 84 ? -3.291 -2.847 -19.073 1.00 55.19 84 SER A C 1
ATOM 686 O O . SER A 1 84 ? -2.924 -3.242 -20.178 1.00 55.19 84 SER A O 1
ATOM 688 N N . ILE A 1 85 ? -2.439 -2.305 -18.200 1.00 59.69 85 ILE A N 1
ATOM 689 C CA . ILE A 1 85 ? -1.001 -2.121 -18.433 1.00 59.69 85 ILE A CA 1
ATOM 690 C C . ILE A 1 85 ? -0.274 -3.469 -18.430 1.00 59.69 85 ILE A C 1
ATOM 692 O O . ILE A 1 85 ? 0.474 -3.743 -19.363 1.00 59.69 85 ILE A O 1
ATOM 696 N N . MET A 1 86 ? -0.557 -4.344 -17.463 1.00 54.97 86 MET A N 1
ATOM 697 C CA . MET A 1 86 ? -0.056 -5.723 -17.402 1.00 54.97 86 MET A CA 1
ATOM 698 C C . MET A 1 86 ? -0.445 -6.512 -18.652 1.00 54.97 86 MET A C 1
ATOM 700 O O . MET A 1 86 ? 0.391 -7.181 -19.256 1.00 54.97 86 MET A O 1
ATOM 704 N N . LYS A 1 87 ? -1.702 -6.392 -19.099 1.00 58.94 87 LYS A N 1
ATOM 705 C CA . LYS A 1 87 ? -2.153 -7.020 -20.344 1.00 58.94 87 LYS A CA 1
ATOM 706 C C . LYS A 1 87 ? -1.409 -6.465 -21.561 1.00 58.94 87 LYS A C 1
ATOM 708 O O . LYS A 1 87 ? -0.924 -7.243 -22.372 1.00 58.94 87 LYS A O 1
ATOM 713 N N . LYS A 1 88 ? -1.260 -5.140 -21.663 1.00 60.88 88 LYS A N 1
ATOM 714 C CA . LYS A 1 88 ? -0.474 -4.506 -22.735 1.00 60.88 88 LYS A CA 1
ATOM 715 C C . LYS A 1 88 ? 0.982 -4.952 -22.719 1.00 60.88 88 LYS A C 1
ATOM 717 O O . LYS A 1 88 ? 1.538 -5.129 -23.791 1.00 60.88 88 LYS A O 1
ATOM 722 N N . LEU A 1 89 ? 1.574 -5.144 -21.541 1.00 60.50 89 LEU A N 1
ATOM 723 C CA . LEU A 1 89 ? 2.935 -5.644 -21.388 1.00 60.50 89 LEU A CA 1
ATOM 724 C C . LEU A 1 89 ? 3.050 -7.076 -21.918 1.00 60.50 89 LEU A C 1
ATOM 726 O O . LEU A 1 89 ? 3.933 -7.334 -22.724 1.00 60.50 89 LEU A O 1
ATOM 730 N N . VAL A 1 90 ? 2.142 -7.979 -21.533 1.00 62.22 90 VAL A N 1
ATOM 731 C CA . VAL A 1 90 ? 2.102 -9.354 -22.066 1.00 62.22 90 VAL A CA 1
ATOM 732 C C . VAL A 1 90 ? 1.930 -9.352 -23.588 1.00 62.22 90 VAL A C 1
ATOM 734 O O . VAL A 1 90 ? 2.633 -10.086 -24.278 1.00 62.22 90 VAL A O 1
ATOM 737 N N . ASP A 1 91 ? 1.056 -8.491 -24.113 1.00 63.56 91 ASP A N 1
ATOM 738 C CA . ASP A 1 91 ? 0.795 -8.371 -25.551 1.00 63.56 91 ASP A CA 1
ATOM 739 C C . ASP A 1 91 ? 1.961 -7.707 -26.322 1.00 63.56 91 ASP A C 1
ATOM 741 O O . ASP A 1 91 ? 2.114 -7.940 -27.521 1.00 63.56 91 ASP A O 1
ATOM 745 N N . SER A 1 92 ? 2.789 -6.884 -25.661 1.00 55.66 92 SER A N 1
ATOM 746 C CA . SER A 1 92 ? 3.926 -6.165 -26.260 1.00 55.66 92 SER A CA 1
ATOM 747 C C . SER A 1 92 ? 5.290 -6.812 -26.003 1.00 55.66 92 SER A C 1
ATOM 749 O O . SER A 1 92 ? 6.308 -6.249 -26.410 1.00 55.66 92 SER A O 1
ATOM 751 N N . VAL A 1 93 ? 5.347 -7.951 -25.304 1.00 54.22 93 VAL A N 1
ATOM 752 C CA . VAL A 1 93 ? 6.588 -8.720 -25.135 1.00 54.22 93 VAL A CA 1
ATOM 753 C C . VAL A 1 93 ? 6.973 -9.314 -26.487 1.00 54.22 93 VAL A C 1
ATOM 755 O O . VAL A 1 93 ? 6.508 -10.374 -26.900 1.00 54.22 93 VAL A O 1
ATOM 758 N N . ASP A 1 94 ? 7.859 -8.611 -27.186 1.00 51.06 94 ASP A N 1
ATOM 759 C CA . ASP A 1 94 ? 8.599 -9.164 -28.308 1.00 51.06 94 ASP A CA 1
ATOM 760 C C . ASP A 1 94 ? 9.693 -10.085 -27.750 1.00 51.06 94 ASP A C 1
ATOM 762 O O . ASP A 1 94 ? 10.699 -9.631 -27.192 1.00 51.06 94 ASP A O 1
ATOM 766 N N . THR A 1 95 ? 9.483 -11.400 -27.856 1.00 52.75 95 THR A N 1
ATOM 767 C CA . THR A 1 95 ? 10.395 -12.435 -27.328 1.00 52.75 95 THR A CA 1
ATOM 768 C C . THR A 1 95 ? 11.804 -12.394 -27.940 1.00 52.75 95 THR A C 1
ATOM 770 O O . THR A 1 95 ? 12.674 -13.157 -27.525 1.00 52.75 95 THR A O 1
ATOM 773 N N . SER A 1 96 ? 12.047 -11.525 -28.930 1.00 50.44 96 SER A N 1
ATOM 774 C CA . SER A 1 96 ? 13.352 -11.321 -29.563 1.00 50.44 96 SER A CA 1
ATOM 775 C C . SER A 1 96 ? 14.257 -10.312 -28.848 1.00 50.44 96 SER A C 1
ATOM 777 O O . SER A 1 96 ? 15.447 -10.243 -29.160 1.00 50.44 96 SER A O 1
ATOM 779 N N . SER A 1 97 ? 13.729 -9.505 -27.923 1.00 49.72 97 SER A N 1
ATOM 780 C CA . SER A 1 97 ? 14.551 -8.596 -27.118 1.00 49.72 97 SER A CA 1
ATOM 781 C C . SER A 1 97 ? 15.196 -9.369 -25.970 1.00 49.72 97 SER A C 1
ATOM 783 O O . SER A 1 97 ? 14.559 -10.238 -25.379 1.00 49.72 97 SER A O 1
ATOM 785 N N . LYS A 1 98 ? 16.460 -9.066 -25.638 1.00 49.91 98 LYS A N 1
ATOM 786 C CA . LYS A 1 98 ? 17.103 -9.564 -24.411 1.00 49.91 98 LYS A CA 1
ATOM 787 C C . LYS A 1 98 ? 16.281 -9.076 -23.219 1.00 49.91 98 LYS A C 1
ATOM 789 O O . LYS A 1 98 ? 16.481 -7.964 -22.744 1.00 49.91 98 LYS A O 1
ATOM 794 N N . VAL A 1 99 ? 15.331 -9.895 -22.789 1.00 54.81 99 VAL A N 1
ATOM 795 C CA . VAL A 1 99 ? 14.668 -9.751 -21.505 1.00 54.81 99 VAL A CA 1
ATOM 796 C C . VAL A 1 99 ? 15.775 -9.877 -20.466 1.00 54.81 99 VAL A C 1
ATOM 798 O O . VAL A 1 99 ? 16.443 -10.911 -20.398 1.00 54.81 99 VAL A O 1
ATOM 801 N N . ASP A 1 100 ? 16.032 -8.793 -19.742 1.00 62.41 100 ASP A N 1
ATOM 802 C CA . ASP A 1 100 ? 16.975 -8.816 -18.634 1.00 62.41 100 ASP A CA 1
ATOM 803 C C . ASP A 1 100 ? 16.429 -9.791 -17.581 1.00 62.41 100 ASP A C 1
ATOM 805 O O . ASP A 1 100 ? 15.235 -9.764 -17.263 1.00 62.41 100 ASP A O 1
ATOM 809 N N . SER A 1 101 ? 17.269 -10.697 -17.079 1.00 64.94 101 SER A N 1
ATOM 810 C CA . SER A 1 101 ? 16.862 -11.639 -16.031 1.00 64.94 101 SER A CA 1
ATOM 811 C C . SER A 1 101 ? 16.324 -10.906 -14.804 1.00 64.94 101 SER A C 1
ATOM 813 O O . SER A 1 101 ? 15.394 -11.399 -14.164 1.00 64.94 101 SER A O 1
ATOM 815 N N . ASP A 1 102 ? 16.848 -9.705 -14.549 1.00 68.06 102 ASP A N 1
ATOM 816 C CA . ASP A 1 102 ? 16.447 -8.844 -13.442 1.00 68.06 102 ASP A CA 1
ATOM 817 C C . ASP A 1 102 ? 15.000 -8.337 -13.605 1.00 68.06 102 ASP A C 1
ATOM 819 O O . ASP A 1 102 ? 14.263 -8.265 -12.622 1.00 68.06 102 ASP A O 1
ATOM 823 N N . ASP A 1 103 ? 14.545 -8.050 -14.833 1.00 69.50 103 ASP A N 1
ATOM 824 C CA . ASP A 1 103 ? 13.168 -7.598 -15.092 1.00 69.50 103 ASP A CA 1
ATOM 825 C C . ASP A 1 103 ? 12.155 -8.729 -14.842 1.00 69.50 103 ASP A C 1
ATOM 827 O O . ASP A 1 103 ? 11.079 -8.502 -14.288 1.00 69.50 103 ASP A O 1
ATOM 831 N N . VAL A 1 104 ? 12.498 -9.969 -15.211 1.00 76.56 104 VAL A N 1
ATOM 832 C CA . VAL A 1 104 ? 11.644 -11.147 -14.959 1.00 76.56 104 VAL A CA 1
ATOM 833 C C . VAL A 1 104 ? 11.537 -11.426 -13.470 1.00 76.56 104 VAL A C 1
ATOM 835 O O . VAL A 1 104 ? 10.461 -11.765 -12.977 1.00 76.56 104 VAL A O 1
ATOM 838 N N . GLU A 1 105 ? 12.649 -11.318 -12.750 1.00 76.50 105 GLU A N 1
ATOM 839 C CA . GLU A 1 105 ? 12.669 -11.517 -11.307 1.00 76.50 105 GLU A CA 1
ATOM 840 C C . GLU A 1 105 ? 11.875 -10.419 -10.592 1.00 76.50 105 GLU A C 1
ATOM 842 O O . GLU A 1 105 ? 11.039 -10.728 -9.746 1.00 76.50 105 GLU A O 1
ATOM 847 N N . ALA A 1 106 ? 12.007 -9.163 -11.022 1.00 76.19 106 ALA A N 1
ATOM 848 C CA . ALA A 1 106 ? 11.222 -8.053 -10.497 1.00 76.19 106 ALA A CA 1
ATOM 849 C C . ALA A 1 106 ? 9.711 -8.208 -10.751 1.00 76.19 106 ALA A C 1
ATOM 851 O O . ALA A 1 106 ? 8.917 -7.936 -9.854 1.00 76.19 106 ALA A O 1
ATOM 852 N N . VAL A 1 107 ? 9.298 -8.709 -11.922 1.00 77.94 107 VAL A N 1
ATOM 853 C CA . VAL A 1 107 ? 7.884 -9.036 -12.199 1.00 77.94 107 VAL A CA 1
ATOM 854 C C . VAL A 1 107 ? 7.379 -10.161 -11.291 1.00 77.94 107 VAL A C 1
ATOM 856 O O . VAL A 1 107 ? 6.252 -10.096 -10.808 1.00 77.94 107 VAL A O 1
ATOM 859 N N . LYS A 1 108 ? 8.190 -11.191 -11.017 1.00 80.50 108 LYS A N 1
ATOM 860 C CA . LYS A 1 108 ? 7.803 -12.259 -10.076 1.00 80.50 108 LYS A CA 1
ATOM 861 C C . LYS A 1 108 ? 7.624 -11.723 -8.660 1.00 80.50 108 LYS A C 1
ATOM 863 O O . LYS A 1 108 ? 6.644 -12.074 -8.011 1.00 80.50 108 LYS A O 1
ATOM 868 N N . VAL A 1 109 ? 8.535 -10.861 -8.206 1.00 79.25 109 VAL A N 1
ATOM 869 C CA . VAL A 1 109 ? 8.407 -10.198 -6.902 1.00 79.25 109 VAL A CA 1
ATOM 870 C C . VAL A 1 109 ? 7.155 -9.323 -6.866 1.00 79.25 109 VAL A C 1
ATOM 872 O O . VAL A 1 109 ? 6.440 -9.375 -5.873 1.00 79.25 109 VAL A O 1
ATOM 875 N N . ALA A 1 110 ? 6.845 -8.601 -7.949 1.00 78.94 110 ALA A N 1
ATOM 876 C CA . ALA A 1 110 ? 5.615 -7.818 -8.052 1.00 78.94 110 ALA A CA 1
ATOM 877 C C . ALA A 1 110 ? 4.376 -8.704 -7.856 1.00 78.94 110 ALA A C 1
ATOM 879 O O . ALA A 1 110 ? 3.571 -8.445 -6.976 1.00 78.94 110 ALA A O 1
ATOM 880 N N . ILE A 1 111 ? 4.272 -9.821 -8.586 1.00 80.44 111 ILE A N 1
ATOM 881 C CA . ILE A 1 111 ? 3.160 -10.776 -8.433 1.00 80.44 111 ILE A CA 1
ATOM 882 C C . ILE A 1 111 ? 3.046 -11.282 -6.988 1.00 80.44 111 ILE A C 1
ATOM 884 O O . ILE A 1 111 ? 1.942 -11.441 -6.473 1.00 80.44 111 ILE A O 1
ATOM 888 N N . GLU A 1 112 ? 4.172 -11.547 -6.322 1.00 84.31 112 GLU A N 1
ATOM 889 C CA . GLU A 1 112 ? 4.154 -11.951 -4.917 1.00 84.31 112 GLU A CA 1
ATOM 890 C C . GLU A 1 112 ? 3.718 -10.838 -3.961 1.00 84.31 112 GLU A C 1
ATOM 892 O O . GLU A 1 112 ? 3.079 -11.149 -2.956 1.00 84.31 112 GLU A O 1
ATOM 897 N N . PHE A 1 113 ? 4.103 -9.586 -4.212 1.00 83.50 113 PHE A N 1
ATOM 898 C CA . PHE A 1 113 ? 3.671 -8.434 -3.418 1.00 83.50 113 PHE A CA 1
ATOM 899 C C . PHE A 1 113 ? 2.173 -8.217 -3.561 1.00 83.50 113 PHE A C 1
ATOM 901 O O . PHE A 1 113 ? 1.479 -8.290 -2.553 1.00 83.50 113 PHE A O 1
ATOM 908 N N . GLU A 1 114 ? 1.672 -8.141 -4.792 1.00 83.56 114 GLU A N 1
ATOM 909 C CA . GLU A 1 114 ? 0.241 -8.007 -5.086 1.00 83.56 114 GLU A CA 1
ATOM 910 C C . GLU A 1 114 ? -0.569 -9.129 -4.418 1.00 83.56 114 GLU A C 1
ATOM 912 O O . GLU A 1 114 ? -1.528 -8.873 -3.698 1.00 83.56 114 GLU A O 1
ATOM 917 N N . ALA A 1 115 ? -0.130 -10.388 -4.545 1.00 85.88 115 ALA A N 1
ATOM 918 C CA . ALA A 1 115 ? -0.819 -11.518 -3.920 1.00 85.88 115 ALA A CA 1
ATOM 919 C C . ALA A 1 115 ? -0.791 -11.465 -2.379 1.00 85.88 115 ALA A C 1
ATOM 921 O O . ALA A 1 115 ? -1.746 -11.884 -1.720 1.00 85.88 115 ALA A O 1
ATOM 922 N N . LYS A 1 116 ? 0.306 -10.980 -1.778 1.00 88.38 116 LYS A N 1
ATOM 923 C CA . LYS A 1 116 ? 0.411 -10.801 -0.320 1.00 88.38 116 LYS A CA 1
ATOM 924 C C . LYS A 1 116 ? -0.447 -9.626 0.154 1.00 88.38 116 LYS A C 1
ATOM 926 O O . LYS A 1 116 ? -1.070 -9.759 1.206 1.00 88.38 116 LYS A O 1
ATOM 931 N N . GLY A 1 117 ? -0.493 -8.530 -0.601 1.00 85.94 117 GLY A N 1
ATOM 932 C CA . GLY A 1 117 ? -1.347 -7.369 -0.358 1.00 85.94 117 GLY A CA 1
ATOM 933 C C . GLY A 1 117 ? -2.826 -7.742 -0.418 1.00 85.94 117 GLY A C 1
ATOM 934 O O . GLY A 1 117 ? -3.533 -7.576 0.577 1.00 85.94 117 GLY A O 1
ATOM 935 N N . GLU A 1 118 ? -3.260 -8.373 -1.512 1.00 88.62 118 GLU A N 1
ATOM 936 C CA . GLU A 1 118 ? -4.633 -8.861 -1.711 1.00 88.62 118 GLU A CA 1
ATOM 937 C C . GLU A 1 118 ? -5.064 -9.782 -0.561 1.00 88.62 118 GLU A C 1
ATOM 939 O O . GLU A 1 118 ? -6.127 -9.597 0.042 1.00 88.62 118 GLU A O 1
ATOM 944 N N . ALA A 1 119 ? -4.220 -10.755 -0.198 1.00 90.69 119 ALA A N 1
ATOM 945 C CA . ALA A 1 119 ? -4.499 -11.665 0.909 1.00 90.69 119 ALA A CA 1
ATOM 946 C C . ALA A 1 119 ? -4.568 -10.937 2.261 1.00 90.69 119 ALA A C 1
ATOM 948 O O . ALA A 1 119 ? -5.453 -11.223 3.068 1.00 90.69 119 ALA A O 1
ATOM 949 N N . PHE A 1 120 ? -3.655 -9.997 2.516 1.00 90.50 120 PHE A N 1
ATOM 950 C CA . PHE A 1 120 ? -3.617 -9.224 3.756 1.00 90.50 120 PHE A CA 1
ATOM 951 C C . PHE A 1 120 ? -4.869 -8.359 3.921 1.00 90.50 120 PHE A C 1
ATOM 953 O O . PHE A 1 120 ? -5.515 -8.406 4.971 1.00 90.50 120 PHE A O 1
ATOM 960 N N . TYR A 1 121 ? -5.256 -7.612 2.888 1.00 89.62 121 TYR A N 1
ATOM 961 C CA . TYR A 1 121 ? -6.441 -6.763 2.939 1.00 89.62 121 TYR A CA 1
ATOM 962 C C . TYR A 1 121 ? -7.739 -7.572 2.952 1.00 89.62 121 TYR A C 1
ATOM 964 O O . TYR A 1 121 ? -8.654 -7.231 3.706 1.00 89.62 121 TYR A O 1
ATOM 972 N N . SER A 1 122 ? -7.798 -8.697 2.236 1.00 91.00 122 SER A N 1
ATOM 973 C CA . SER A 1 122 ? -8.924 -9.634 2.326 1.00 91.00 122 SER A CA 1
ATOM 974 C C . SER A 1 122 ? -9.096 -10.199 3.741 1.00 91.00 122 SER A C 1
ATOM 976 O O . SER A 1 122 ? -10.213 -10.235 4.257 1.00 91.00 122 SER A O 1
ATOM 978 N N . ASP A 1 123 ? -8.004 -10.576 4.414 1.00 92.75 123 ASP A N 1
ATOM 979 C CA . ASP A 1 123 ? -8.059 -11.088 5.789 1.00 92.75 123 ASP A CA 1
ATOM 980 C C . ASP A 1 123 ? -8.499 -9.995 6.783 1.00 92.75 123 ASP A C 1
ATOM 982 O O . ASP A 1 123 ? -9.306 -10.252 7.679 1.00 92.75 123 ASP A O 1
ATOM 986 N N . LEU A 1 124 ? -8.049 -8.745 6.603 1.00 90.12 124 LEU A N 1
ATOM 987 C CA . LEU A 1 124 ? -8.528 -7.610 7.403 1.00 90.12 124 LEU A CA 1
ATOM 988 C C . LEU A 1 124 ? -10.023 -7.344 7.190 1.00 90.12 124 LEU A C 1
ATOM 990 O O . LEU A 1 124 ? -10.754 -7.162 8.166 1.00 90.12 124 LEU A O 1
ATOM 994 N N . ARG A 1 125 ? -10.498 -7.368 5.939 1.00 91.62 125 ARG A N 1
ATOM 995 C CA . ARG A 1 125 ? -11.921 -7.228 5.593 1.00 91.62 125 ARG A CA 1
ATOM 996 C C . ARG A 1 125 ? -12.782 -8.289 6.272 1.00 91.62 125 ARG A C 1
ATOM 998 O O . ARG A 1 125 ? -13.862 -7.978 6.780 1.00 91.62 125 ARG A O 1
ATOM 1005 N N . ASP A 1 126 ? -12.328 -9.536 6.272 1.00 91.88 126 ASP A N 1
ATOM 1006 C CA . ASP A 1 126 ? -13.116 -10.660 6.776 1.00 91.88 126 ASP A CA 1
ATOM 1007 C C . ASP A 1 126 ? -13.194 -10.681 8.310 1.00 91.88 126 ASP A C 1
ATOM 1009 O O . ASP A 1 126 ? -14.151 -11.215 8.876 1.00 91.88 126 ASP A O 1
ATOM 1013 N N . ARG A 1 127 ? -12.248 -10.023 8.992 1.00 89.19 127 ARG A N 1
ATOM 1014 C CA . ARG A 1 127 ? -12.202 -9.895 10.460 1.00 89.19 127 ARG A CA 1
ATOM 1015 C C . ARG A 1 127 ? -13.053 -8.763 11.030 1.00 89.19 127 ARG A C 1
ATOM 1017 O O . ARG A 1 127 ? -13.238 -8.701 12.246 1.00 89.19 127 ARG A O 1
ATOM 1024 N N . VAL A 1 128 ? -13.553 -7.857 10.196 1.00 87.69 128 VAL A N 1
ATOM 1025 C CA . VAL A 1 128 ? -14.296 -6.673 10.649 1.00 87.69 128 VAL A CA 1
ATOM 1026 C C . VAL A 1 128 ? -15.788 -6.819 10.371 1.00 87.69 128 VAL A C 1
ATOM 1028 O O . VAL A 1 128 ? -16.204 -7.436 9.398 1.00 87.69 128 VAL A O 1
ATOM 1031 N N . GLU A 1 129 ? -16.634 -6.224 11.209 1.00 87.12 129 GLU A N 1
ATOM 1032 C CA . GLU A 1 129 ? -18.090 -6.210 10.986 1.00 87.12 129 GLU A CA 1
ATOM 1033 C C . GLU A 1 129 ? -18.560 -4.914 10.319 1.00 87.12 129 GLU A C 1
ATOM 1035 O O . GLU A 1 129 ? -19.597 -4.888 9.654 1.00 87.12 129 GLU A O 1
ATOM 1040 N N . ASN A 1 130 ? -17.798 -3.828 10.481 1.00 84.19 130 ASN A N 1
ATOM 1041 C CA . ASN A 1 130 ? -18.191 -2.515 9.997 1.00 84.19 130 ASN A CA 1
ATOM 1042 C C . ASN A 1 130 ? -18.181 -2.493 8.453 1.00 84.19 130 ASN A C 1
ATOM 1044 O O . ASN A 1 130 ? -17.132 -2.710 7.845 1.00 84.19 130 ASN A O 1
ATOM 1048 N N . PRO A 1 131 ? -19.312 -2.192 7.790 1.00 85.94 131 PRO A N 1
ATOM 1049 C CA . PRO A 1 131 ? -19.400 -2.230 6.331 1.00 85.94 131 PRO A CA 1
ATOM 1050 C C . PRO A 1 131 ? -18.518 -1.181 5.637 1.00 85.94 131 PRO A C 1
ATOM 1052 O O . PRO A 1 131 ? -18.094 -1.397 4.505 1.00 85.94 131 PRO A O 1
ATOM 1055 N N . MET A 1 132 ? -18.215 -0.059 6.297 1.00 83.62 132 MET A N 1
ATOM 1056 C CA . MET A 1 132 ? -17.295 0.958 5.775 1.00 83.62 132 MET A CA 1
ATOM 1057 C C . MET A 1 132 ? -15.840 0.507 5.871 1.00 83.62 132 MET A C 1
ATOM 1059 O O . MET A 1 132 ? -15.049 0.806 4.983 1.00 83.62 132 MET A O 1
ATOM 1063 N N . GLU A 1 133 ? -15.503 -0.226 6.929 1.00 87.31 133 GLU A N 1
ATOM 1064 C CA . GLU A 1 133 ? -14.188 -0.841 7.117 1.00 87.31 133 GLU A CA 1
ATOM 1065 C C . GLU A 1 133 ? -13.959 -1.941 6.075 1.00 87.31 133 GLU A C 1
ATOM 1067 O O . GLU A 1 133 ? -12.934 -1.942 5.400 1.00 87.31 133 GLU A O 1
ATOM 1072 N N . LYS A 1 134 ? -14.978 -2.775 5.820 1.00 89.31 134 LYS A N 1
ATOM 1073 C CA . LYS A 1 134 ? -14.945 -3.770 4.738 1.00 89.31 134 LYS A CA 1
ATOM 1074 C C . LYS A 1 134 ? -14.698 -3.148 3.372 1.00 89.31 134 LYS A C 1
ATOM 1076 O O . LYS A 1 134 ? -13.777 -3.553 2.680 1.00 89.31 134 LYS A O 1
ATOM 1081 N N . ARG A 1 135 ? -15.487 -2.131 3.011 1.00 85.44 135 ARG A N 1
ATOM 1082 C CA . ARG A 1 135 ? -15.347 -1.432 1.723 1.00 85.44 135 ARG A CA 1
ATOM 1083 C C . ARG A 1 135 ? -13.987 -0.775 1.544 1.00 85.44 135 ARG A C 1
ATOM 1085 O O . ARG A 1 135 ? -13.528 -0.646 0.418 1.00 85.44 135 ARG A O 1
ATOM 1092 N N . PHE A 1 136 ? -13.384 -0.305 2.631 1.00 86.00 136 PHE A N 1
ATOM 1093 C CA . PHE A 1 136 ? -12.054 0.281 2.578 1.00 86.00 136 PHE A CA 1
ATOM 1094 C C . PHE A 1 136 ? -10.999 -0.780 2.265 1.00 86.00 136 PHE A C 1
ATOM 1096 O O . PHE A 1 136 ? -10.171 -0.554 1.393 1.00 86.00 136 PHE A O 1
ATOM 1103 N N . TYR A 1 137 ? -11.056 -1.935 2.929 1.00 87.75 137 TYR A N 1
ATOM 1104 C CA . TYR A 1 137 ? -10.127 -3.028 2.655 1.00 87.75 137 TYR A CA 1
ATOM 1105 C C . TYR A 1 137 ? -10.372 -3.691 1.293 1.00 87.75 137 TYR A C 1
ATOM 1107 O O . TYR A 1 137 ? -9.406 -3.992 0.612 1.00 87.75 137 TYR A O 1
ATOM 1115 N N . ASP A 1 138 ? -11.624 -3.805 0.836 1.00 85.31 138 ASP A N 1
ATOM 1116 C CA . ASP A 1 138 ? -11.952 -4.240 -0.536 1.00 85.31 138 ASP A CA 1
ATOM 1117 C C . ASP A 1 138 ? -11.400 -3.300 -1.618 1.00 85.31 138 ASP A C 1
ATOM 1119 O O . ASP A 1 138 ? -11.260 -3.710 -2.760 1.00 85.31 138 ASP A O 1
ATOM 1123 N N . LEU A 1 139 ? -11.151 -2.026 -1.299 1.00 83.12 139 LEU A N 1
ATOM 1124 C CA . LEU A 1 139 ? -10.562 -1.085 -2.254 1.00 83.12 139 LEU A CA 1
ATOM 1125 C C . LEU A 1 139 ? -9.039 -1.248 -2.364 1.00 83.12 139 LEU A C 1
ATOM 1127 O O . LEU A 1 139 ? -8.460 -0.778 -3.337 1.00 83.12 139 LEU A O 1
ATOM 1131 N N . LEU A 1 140 ? -8.405 -1.829 -1.344 1.00 83.31 140 LEU A N 1
ATOM 1132 C CA . LEU A 1 140 ? -6.958 -2.040 -1.284 1.00 83.31 140 LEU A CA 1
ATOM 1133 C C . LEU A 1 140 ? -6.551 -3.469 -1.674 1.00 83.31 140 LEU A C 1
ATOM 1135 O O . LEU A 1 140 ? -5.368 -3.709 -1.884 1.00 83.31 140 LEU A O 1
ATOM 1139 N N . ALA A 1 141 ? -7.506 -4.403 -1.708 1.00 79.88 141 ALA A N 1
ATOM 1140 C CA . ALA A 1 141 ? -7.320 -5.771 -2.186 1.00 79.88 141 ALA A CA 1
ATOM 1141 C C . ALA A 1 141 ? -7.475 -5.843 -3.710 1.00 79.88 141 ALA A C 1
ATOM 1143 O O . ALA A 1 141 ? -6.704 -6.607 -4.325 1.00 79.88 141 ALA A O 1
#

Foldseek 3Di:
DDPVLVVLLVLLVVLLVLLVVLLVLLVVQLVVDPDPLLVVLSVLSSVVSVVSNVQSVVQSVCCVVVVDGDPDDPPDDPPSCNVVSVVVCVVPPPVPDPPPPVSVVSVVVVVVSLVVQLVSLVVQLVPDDDVVSNVSSVSRD

Secondary structure (DSSP, 8-state):
--HHHHHHHHHHHHHHHHHHHHHHHHHHHHHH---HHHHHHHHHHHHHHHHHHHHHHHHHHHHHHHSS--S----------HHHHHHHHHHH--TTS---HHHHHHHHHHHHHHHHHHHHHHHHHHH---HHHHHHHHHH-

pLDDT: mean 79.91, std 13.66, range [47.47, 95.38]